Protein AF-A0A973DAS1-F1 (afdb_monomer)

Structure (mmCIF, N/CA/C/O backbone):
data_AF-A0A973DAS1-F1
#
_entry.id   AF-A0A973DAS1-F1
#
loop_
_atom_site.group_PDB
_atom_site.id
_atom_site.type_symbol
_atom_site.label_atom_id
_atom_site.label_alt_id
_atom_site.label_comp_id
_atom_site.label_asym_id
_atom_site.label_entity_id
_atom_site.label_seq_id
_atom_site.pdbx_PDB_ins_code
_atom_site.Cartn_x
_atom_site.Cartn_y
_atom_site.Cartn_z
_atom_site.occupancy
_atom_site.B_iso_or_equiv
_atom_site.auth_seq_id
_atom_site.auth_comp_id
_atom_site.auth_asym_id
_atom_site.auth_atom_id
_atom_site.pdbx_PDB_model_num
ATOM 1 N N . MET A 1 1 ? -25.726 12.135 24.160 1.00 60.91 1 MET A N 1
ATOM 2 C CA . MET A 1 1 ? -24.483 11.832 23.434 1.00 60.91 1 MET A CA 1
ATOM 3 C C . MET A 1 1 ? -23.709 13.129 23.306 1.00 60.91 1 MET A C 1
ATOM 5 O O . MET A 1 1 ? -24.172 14.023 22.604 1.00 60.91 1 MET A O 1
ATOM 9 N N . SER A 1 2 ? -22.629 13.289 24.071 1.00 82.31 2 SER A N 1
ATOM 10 C CA . SER A 1 2 ? -21.763 14.468 23.965 1.00 82.31 2 SER A CA 1
ATOM 11 C C . SER A 1 2 ? -21.091 14.533 22.589 1.00 82.31 2 SER A C 1
ATOM 13 O O . SER A 1 2 ? -20.771 13.499 22.003 1.00 82.31 2 SER A O 1
ATOM 15 N N . ASP A 1 3 ? -20.841 15.746 22.087 1.00 89.25 3 ASP A N 1
ATOM 16 C CA . ASP A 1 3 ? -20.097 15.998 20.838 1.00 89.25 3 ASP A CA 1
ATOM 17 C C . ASP A 1 3 ? -18.730 15.283 20.838 1.00 89.25 3 ASP A C 1
ATOM 19 O O . ASP A 1 3 ? -18.292 14.736 19.829 1.00 89.25 3 ASP A O 1
ATOM 23 N N . ARG A 1 4 ? -18.102 15.166 22.016 1.00 88.56 4 ARG A N 1
ATOM 24 C CA . ARG A 1 4 ? -16.839 14.433 22.196 1.00 88.56 4 ARG A CA 1
ATOM 25 C C . ARG A 1 4 ? -16.977 12.927 21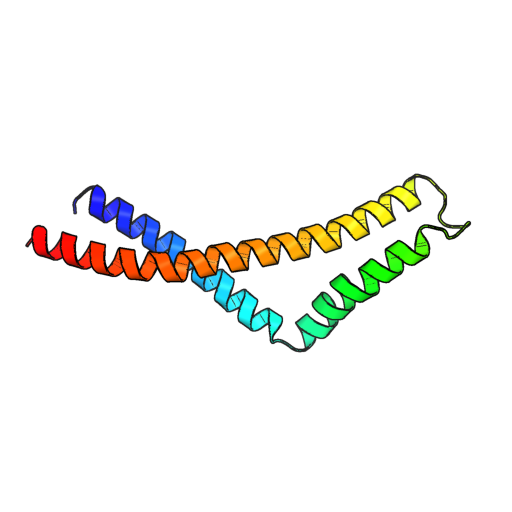.969 1.00 88.56 4 ARG A C 1
ATOM 27 O O . ARG A 1 4 ? -16.083 12.325 21.385 1.00 88.56 4 ARG A O 1
ATOM 34 N N . LEU A 1 5 ? -18.082 12.326 22.413 1.00 91.88 5 LEU A N 1
ATOM 35 C CA . LEU A 1 5 ? -18.334 10.893 22.242 1.00 91.88 5 LEU A CA 1
ATOM 36 C C . LEU A 1 5 ? -18.610 10.567 20.768 1.00 91.88 5 LEU A C 1
ATOM 38 O O . LEU A 1 5 ? -18.071 9.597 20.248 1.00 91.88 5 LEU A O 1
ATOM 42 N N . ALA A 1 6 ? -19.370 11.421 20.076 1.00 91.12 6 ALA A N 1
ATOM 43 C CA . ALA A 1 6 ? -19.635 11.264 18.646 1.00 91.12 6 ALA A CA 1
ATOM 44 C C . ALA A 1 6 ? -18.353 11.383 17.797 1.00 91.12 6 ALA A C 1
ATOM 46 O O . ALA A 1 6 ? -18.127 10.579 16.893 1.00 91.12 6 ALA A O 1
ATOM 47 N N . GLN A 1 7 ? -17.481 12.349 18.109 1.00 92.44 7 GLN A N 1
ATOM 48 C CA . GLN A 1 7 ? -16.183 12.497 17.438 1.00 92.44 7 GLN A CA 1
ATOM 49 C C . GLN A 1 7 ? -15.264 11.292 17.680 1.00 92.44 7 GLN A C 1
ATOM 51 O O . GLN A 1 7 ? -14.580 10.848 16.756 1.00 92.44 7 GLN A O 1
ATOM 56 N N . LEU A 1 8 ? -15.269 10.746 18.900 1.00 93.94 8 LEU A N 1
ATOM 57 C CA . LEU A 1 8 ? -14.499 9.552 19.239 1.00 93.94 8 LEU A CA 1
ATOM 58 C C . LEU A 1 8 ? -14.991 8.331 18.454 1.00 93.94 8 LEU A C 1
ATOM 60 O O . LEU A 1 8 ? -14.182 7.642 17.843 1.00 93.94 8 LEU A O 1
ATOM 64 N N . GLU A 1 9 ? -16.304 8.100 18.396 1.00 93.56 9 GLU A N 1
ATOM 65 C CA . GLU A 1 9 ? -16.878 6.980 17.638 1.00 93.56 9 GLU A CA 1
ATOM 66 C C . GLU A 1 9 ? -16.561 7.075 16.139 1.00 93.56 9 GLU A C 1
ATOM 68 O O . GLU A 1 9 ? -16.138 6.088 15.540 1.00 93.56 9 GLU A O 1
ATOM 73 N N . MET A 1 10 ? -16.634 8.273 15.547 1.00 93.94 10 MET A N 1
ATOM 74 C CA . MET A 1 10 ? -16.201 8.480 14.159 1.00 93.94 10 MET A CA 1
ATOM 75 C C . MET A 1 10 ? -14.715 8.148 13.941 1.00 93.94 10 MET A C 1
ATOM 77 O O . MET A 1 10 ? -14.354 7.583 12.908 1.00 93.94 10 MET A O 1
ATOM 81 N N . SER A 1 11 ? -13.842 8.506 14.888 1.00 94.38 11 SER A N 1
ATOM 82 C CA . SER A 1 11 ? -12.412 8.166 14.831 1.00 94.38 11 SER A CA 1
ATOM 83 C C . SER A 1 11 ? -12.192 6.653 14.918 1.00 94.38 11 SER A C 1
ATOM 85 O O . SER A 1 11 ? -11.407 6.090 14.151 1.00 94.38 11 SER A O 1
ATOM 87 N N . MET A 1 12 ? -12.926 5.978 15.806 1.00 96.56 12 MET A N 1
ATOM 88 C CA . MET A 1 12 ? -12.869 4.524 15.970 1.00 96.56 12 MET A CA 1
ATOM 89 C C . MET A 1 12 ? -13.318 3.791 14.701 1.00 96.56 12 MET A C 1
ATOM 91 O O . MET A 1 12 ? -12.654 2.840 14.287 1.00 96.56 12 MET A O 1
ATOM 95 N N . ASP A 1 13 ? -14.370 4.264 14.029 1.00 96.44 13 ASP A N 1
ATOM 96 C CA . ASP A 1 13 ? -14.829 3.697 12.755 1.00 96.44 13 ASP A CA 1
ATOM 97 C C . ASP A 1 13 ? -13.745 3.788 11.667 1.00 96.44 13 ASP A C 1
ATOM 99 O O . ASP A 1 13 ? -13.446 2.806 10.980 1.00 96.44 13 ASP A O 1
ATOM 103 N N . GLN A 1 14 ? -13.080 4.943 11.553 1.00 95.56 14 GLN A N 1
ATOM 104 C CA . GLN A 1 14 ? -11.966 5.129 10.616 1.00 95.56 14 GLN A CA 1
ATOM 105 C C . GLN A 1 14 ? -10.775 4.220 10.949 1.00 95.56 14 GLN A C 1
ATOM 107 O O . GLN A 1 14 ? -10.156 3.640 10.049 1.00 95.56 14 GLN A O 1
ATOM 112 N N . ALA A 1 15 ? -10.454 4.070 12.237 1.00 97.25 15 ALA A N 1
ATOM 113 C CA . ALA A 1 15 ? -9.413 3.158 12.693 1.00 97.25 15 ALA A CA 1
ATOM 114 C C . ALA A 1 15 ? -9.762 1.704 12.340 1.00 97.25 15 ALA A C 1
ATOM 116 O O . ALA A 1 15 ? -8.914 0.967 11.830 1.00 97.25 15 ALA A O 1
ATOM 117 N N . GLN A 1 16 ? -11.020 1.301 12.523 1.00 97.88 16 GLN A N 1
ATOM 118 C CA . GLN A 1 16 ? -11.490 -0.039 12.192 1.00 97.88 16 GLN A CA 1
ATOM 119 C C . GLN A 1 16 ? -11.367 -0.340 10.693 1.00 97.88 16 GLN A C 1
ATOM 121 O O . GLN A 1 16 ? -10.970 -1.447 10.317 1.00 97.88 16 GLN A O 1
ATOM 126 N N . ASP A 1 17 ? -11.652 0.629 9.825 1.00 97.69 17 ASP A N 1
ATOM 127 C CA . ASP A 1 17 ? -11.479 0.470 8.378 1.00 97.69 17 ASP A CA 1
ATOM 128 C C . ASP A 1 17 ? -10.005 0.329 7.979 1.00 97.69 17 ASP A C 1
ATOM 130 O O . ASP A 1 17 ? -9.652 -0.555 7.193 1.00 97.69 17 ASP A O 1
ATOM 134 N N . ALA A 1 18 ? -9.110 1.104 8.595 1.00 98.12 18 ALA A N 1
ATOM 135 C CA . ALA A 1 18 ? -7.671 0.937 8.403 1.00 98.12 18 ALA A CA 1
ATOM 136 C C . ALA A 1 18 ? -7.163 -0.446 8.864 1.00 98.12 18 ALA A C 1
ATOM 138 O O . ALA A 1 18 ? -6.259 -1.021 8.246 1.00 98.12 18 ALA A O 1
ATOM 139 N N . ILE A 1 19 ? -7.745 -1.006 9.929 1.00 98.44 19 ILE A N 1
ATOM 140 C CA . ILE A 1 19 ? -7.433 -2.358 10.410 1.00 98.44 19 ILE A CA 1
ATOM 141 C C . ILE A 1 19 ? -7.910 -3.415 9.406 1.00 98.44 19 ILE A C 1
ATOM 143 O O . ILE A 1 19 ? -7.147 -4.330 9.083 1.00 98.44 19 ILE A O 1
ATOM 147 N N . LYS A 1 20 ? -9.120 -3.274 8.849 1.00 98.38 20 LYS A N 1
ATOM 148 C CA . LYS A 1 20 ? -9.634 -4.183 7.806 1.00 98.38 20 LYS A CA 1
ATOM 149 C C . LYS A 1 20 ? -8.711 -4.209 6.583 1.00 98.38 20 LYS A C 1
ATOM 151 O O . LYS A 1 20 ? -8.385 -5.295 6.091 1.00 98.38 20 LYS A O 1
ATOM 156 N N . ASP A 1 21 ? -8.247 -3.042 6.132 1.00 98.19 21 ASP A N 1
ATOM 157 C CA . ASP A 1 21 ? -7.278 -2.914 5.035 1.00 98.19 21 ASP A CA 1
ATOM 158 C C . ASP A 1 21 ? -5.966 -3.656 5.351 1.00 98.19 21 ASP A C 1
ATOM 160 O O . ASP A 1 21 ? -5.462 -4.429 4.530 1.00 98.19 21 ASP A O 1
ATOM 164 N N . LEU A 1 22 ? -5.421 -3.470 6.558 1.00 98.56 22 LEU A N 1
ATOM 165 C CA . LEU A 1 22 ? -4.204 -4.151 7.013 1.00 98.56 22 LEU A CA 1
ATOM 166 C C . LEU A 1 22 ? -4.361 -5.672 7.027 1.00 98.56 22 LEU A C 1
ATOM 168 O O . LEU A 1 22 ? -3.459 -6.396 6.602 1.00 98.56 22 LEU A O 1
ATOM 172 N N . GLU A 1 23 ? -5.480 -6.179 7.537 1.00 98.50 23 GLU A N 1
ATOM 173 C CA . GLU A 1 23 ? -5.744 -7.614 7.576 1.00 98.50 23 GLU A CA 1
ATOM 174 C C . GLU A 1 23 ? -5.891 -8.205 6.176 1.00 98.50 23 GLU A C 1
ATOM 176 O O . GLU A 1 23 ? -5.350 -9.280 5.899 1.00 98.50 23 GLU A O 1
ATOM 181 N N . ALA A 1 24 ? -6.584 -7.500 5.279 1.00 98.31 24 ALA A N 1
ATOM 182 C CA . ALA A 1 24 ? -6.676 -7.886 3.879 1.00 98.31 24 ALA A CA 1
ATOM 183 C C . ALA A 1 24 ? -5.284 -7.961 3.242 1.00 98.31 24 ALA A C 1
ATOM 185 O O . ALA A 1 24 ? -4.948 -8.978 2.630 1.00 98.31 24 ALA A O 1
ATOM 186 N N . LEU A 1 25 ? -4.443 -6.951 3.469 1.00 97.75 25 LEU A N 1
ATOM 187 C CA . LEU A 1 25 ? -3.078 -6.921 2.955 1.00 97.75 25 LEU A CA 1
ATOM 188 C C . LEU A 1 25 ? -2.221 -8.063 3.523 1.00 97.75 25 LEU A C 1
ATOM 190 O O . LEU A 1 25 ? -1.572 -8.776 2.762 1.00 97.75 25 LEU A O 1
ATOM 194 N N . LYS A 1 26 ? -2.300 -8.335 4.831 1.00 98.06 26 LYS A N 1
ATOM 195 C CA . LYS A 1 26 ? -1.633 -9.485 5.472 1.00 98.06 26 LYS A CA 1
ATOM 196 C C . LYS A 1 26 ? -2.048 -10.825 4.862 1.00 98.06 26 LYS A C 1
ATOM 198 O O . LYS A 1 26 ? -1.216 -11.728 4.746 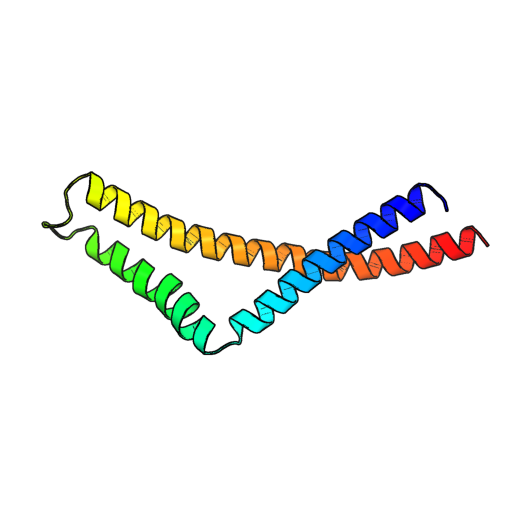1.00 98.06 26 LYS A O 1
ATOM 203 N N . ARG A 1 27 ? -3.327 -10.991 4.504 1.00 98.25 27 ARG A N 1
ATOM 204 C CA . ARG A 1 27 ? -3.814 -12.204 3.822 1.00 98.25 27 ARG A CA 1
ATOM 205 C C . ARG A 1 27 ? -3.269 -12.296 2.399 1.00 98.2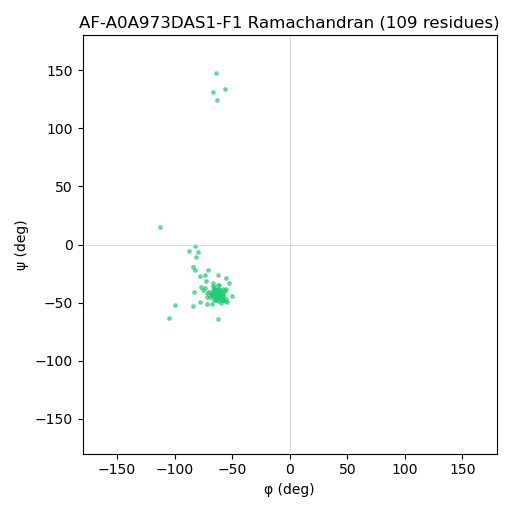5 27 ARG A C 1
ATOM 207 O O . ARG A 1 27 ? -2.798 -13.365 2.015 1.00 98.25 27 ARG A O 1
ATOM 214 N N . LEU A 1 28 ? -3.293 -11.192 1.650 1.00 97.44 28 LEU A N 1
ATOM 215 C CA . LEU A 1 28 ? -2.749 -11.125 0.291 1.00 97.44 28 LEU A CA 1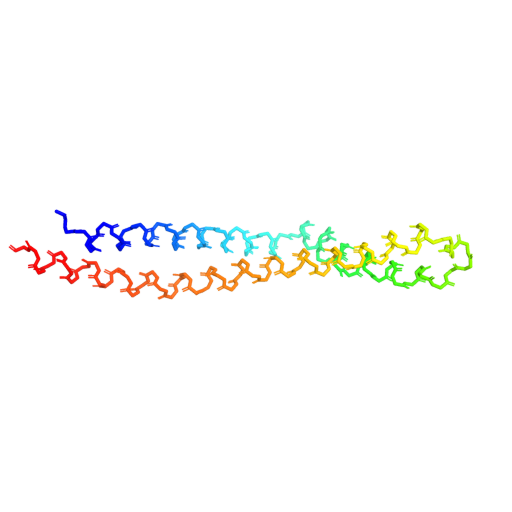
ATOM 216 C C . LEU A 1 28 ? -1.255 -11.457 0.274 1.00 97.44 28 LEU A C 1
ATOM 218 O O . LEU A 1 28 ? -0.842 -12.339 -0.465 1.00 97.44 28 LEU A O 1
ATOM 222 N N . GLU A 1 29 ? -0.451 -10.865 1.152 1.00 95.19 29 GLU A N 1
ATOM 223 C CA . GLU A 1 29 ? 0.994 -11.125 1.207 1.00 95.19 29 GLU A CA 1
ATOM 224 C C . GLU A 1 29 ? 1.348 -12.578 1.541 1.00 95.19 29 GLU A C 1
ATOM 226 O O . GLU A 1 29 ? 2.417 -13.062 1.169 1.00 95.19 29 GLU A O 1
ATOM 231 N N . LYS A 1 30 ? 0.472 -13.302 2.245 1.00 96.88 30 LYS A N 1
ATOM 232 C CA . LYS A 1 30 ? 0.652 -14.733 2.530 1.00 96.88 30 LYS A CA 1
ATOM 233 C C . LYS A 1 30 ? 0.164 -15.628 1.390 1.00 96.88 30 LYS A C 1
ATOM 235 O O . LYS A 1 30 ? 0.584 -16.784 1.324 1.00 96.88 30 LYS A O 1
ATOM 240 N N . ASN A 1 31 ? -0.690 -15.121 0.503 1.00 98.44 31 ASN A N 1
ATOM 241 C CA . ASN A 1 31 ? -1.226 -15.870 -0.624 1.00 98.44 31 ASN A CA 1
ATOM 242 C C . ASN A 1 31 ? -0.116 -16.206 -1.638 1.00 98.44 31 ASN A C 1
ATOM 244 O O . ASN A 1 31 ? 0.669 -15.352 -2.050 1.00 98.44 31 ASN A O 1
ATOM 248 N N . ARG A 1 32 ? -0.053 -17.477 -2.052 1.00 98.50 32 ARG A N 1
ATOM 249 C CA . ARG A 1 32 ? 0.996 -17.988 -2.948 1.00 98.50 32 ARG A CA 1
ATOM 250 C C . ARG A 1 32 ? 0.961 -17.341 -4.334 1.00 98.50 32 ARG A C 1
ATOM 252 O O . ARG A 1 32 ? 2.020 -17.055 -4.886 1.00 98.50 32 ARG A O 1
ATOM 259 N N . ASP A 1 33 ? -0.224 -17.103 -4.882 1.00 98.50 33 ASP A N 1
ATOM 260 C CA . ASP A 1 33 ? -0.377 -16.506 -6.209 1.00 98.50 33 ASP A CA 1
ATOM 261 C C . ASP A 1 33 ? -0.045 -15.017 -6.186 1.00 98.50 33 ASP A C 1
ATOM 263 O O . ASP A 1 33 ? 0.630 -14.534 -7.091 1.00 98.50 33 ASP A O 1
ATOM 267 N N . PHE A 1 34 ? -0.411 -14.311 -5.112 1.00 98.12 34 PHE A N 1
ATOM 268 C CA . PHE A 1 34 ? 0.014 -12.928 -4.907 1.00 98.12 34 PHE A CA 1
ATOM 269 C C . PHE A 1 34 ? 1.540 -12.819 -4.820 1.00 98.12 34 PHE A C 1
ATOM 271 O O . PHE A 1 34 ? 2.132 -11.989 -5.504 1.00 98.12 34 PHE A O 1
ATOM 278 N N . LYS A 1 35 ? 2.201 -13.695 -4.050 1.00 98.25 35 LYS A N 1
ATOM 279 C CA . LYS A 1 35 ? 3.671 -13.731 -4.004 1.00 98.25 35 LYS A CA 1
ATOM 280 C C . LYS A 1 35 ? 4.272 -13.966 -5.385 1.00 98.25 35 LYS A C 1
ATOM 282 O O . LYS A 1 35 ? 5.171 -13.238 -5.781 1.00 98.25 35 LYS A O 1
ATOM 287 N N . ARG A 1 36 ? 3.758 -14.948 -6.128 1.00 98.56 36 ARG A N 1
ATOM 288 C CA . ARG A 1 36 ? 4.264 -15.285 -7.463 1.00 98.56 36 ARG A CA 1
ATOM 289 C C . ARG A 1 36 ? 4.094 -14.133 -8.453 1.00 98.56 36 ARG A C 1
ATOM 291 O O . ARG A 1 36 ? 5.038 -13.800 -9.152 1.00 98.56 36 ARG A O 1
ATOM 298 N N . LEU A 1 37 ? 2.904 -13.540 -8.524 1.00 98.44 37 LEU A N 1
ATOM 299 C CA . LEU A 1 37 ? 2.576 -12.544 -9.546 1.00 98.44 37 LEU A CA 1
ATOM 300 C C . LEU A 1 37 ? 3.049 -11.137 -9.176 1.00 98.44 37 LEU A C 1
ATOM 302 O O . LEU A 1 37 ? 3.545 -10.413 -10.031 1.00 98.44 37 LEU A O 1
ATOM 306 N N . ILE A 1 38 ? 2.893 -10.743 -7.913 1.00 98.31 38 ILE A N 1
ATOM 307 C CA . ILE A 1 38 ? 3.130 -9.367 -7.474 1.00 98.31 38 ILE A CA 1
ATOM 308 C C . ILE A 1 38 ? 4.497 -9.224 -6.813 1.00 98.31 38 ILE A C 1
ATOM 310 O O . ILE A 1 38 ? 5.269 -8.356 -7.204 1.00 98.31 38 ILE A O 1
ATOM 314 N N . THR A 1 39 ? 4.828 -10.060 -5.825 1.00 97.31 39 THR A N 1
ATOM 315 C CA . THR A 1 39 ? 6.104 -9.917 -5.100 1.00 97.31 39 THR A CA 1
ATOM 316 C C . THR A 1 39 ? 7.302 -10.319 -5.953 1.00 97.31 39 THR A C 1
ATOM 318 O O . THR A 1 39 ? 8.254 -9.553 -6.063 1.00 97.31 39 THR A O 1
ATOM 321 N N . GLU A 1 40 ? 7.258 -11.503 -6.554 1.00 98.19 40 GLU A N 1
ATOM 322 C CA . GLU A 1 40 ? 8.339 -12.004 -7.399 1.00 98.19 40 GLU A CA 1
ATOM 323 C C . GLU A 1 40 ? 8.196 -11.463 -8.827 1.00 98.19 40 GLU A C 1
ATOM 325 O O . GLU A 1 40 ? 9.101 -10.786 -9.303 1.00 98.19 40 GLU A O 1
ATOM 330 N N . GLY A 1 41 ? 7.033 -11.631 -9.467 1.00 98.44 41 GLY A N 1
ATOM 331 C CA . GLY A 1 41 ? 6.808 -11.160 -10.838 1.00 98.44 41 GLY A CA 1
ATOM 332 C C . GLY A 1 41 ? 6.928 -9.640 -11.003 1.00 98.44 41 GLY A C 1
ATOM 333 O O . GLY A 1 41 ? 7.812 -9.152 -11.700 1.00 98.44 41 GLY A O 1
ATOM 334 N N . TYR A 1 42 ? 6.054 -8.862 -10.364 1.00 98.50 42 TYR A N 1
ATOM 335 C CA . TYR A 1 42 ? 6.008 -7.413 -10.596 1.00 98.50 42 TYR A CA 1
ATOM 336 C C . TYR A 1 42 ? 7.118 -6.637 -9.862 1.00 98.50 42 TYR A C 1
ATOM 338 O O . TYR A 1 42 ? 7.832 -5.840 -10.464 1.00 98.50 42 TYR A O 1
ATOM 346 N N . PHE A 1 43 ? 7.311 -6.861 -8.558 1.00 98.00 43 PHE A N 1
ATOM 347 C CA . PHE A 1 43 ? 8.266 -6.059 -7.784 1.00 98.00 43 PHE A CA 1
ATOM 348 C C . PHE A 1 43 ? 9.732 -6.450 -7.981 1.00 98.00 43 PHE A C 1
ATOM 350 O O . PHE A 1 43 ? 10.592 -5.587 -7.796 1.00 98.00 43 PHE A O 1
ATOM 357 N N . ARG A 1 44 ? 10.040 -7.709 -8.322 1.00 97.69 44 ARG A N 1
ATOM 358 C CA . ARG A 1 44 ? 11.425 -8.161 -8.522 1.00 97.69 44 ARG A CA 1
ATOM 359 C C . ARG A 1 44 ? 11.762 -8.328 -9.998 1.00 97.69 44 ARG A C 1
ATOM 361 O O . ARG A 1 44 ? 12.664 -7.649 -10.485 1.00 97.69 44 ARG A O 1
ATOM 368 N N . GLU A 1 45 ? 11.089 -9.246 -10.682 1.00 98.62 45 GLU A N 1
ATOM 369 C CA . GLU A 1 45 ? 11.448 -9.649 -12.043 1.00 98.62 45 GLU A CA 1
ATOM 370 C C . GLU A 1 45 ? 11.213 -8.511 -13.036 1.00 98.62 45 GLU A C 1
ATOM 372 O O . GLU A 1 45 ? 12.138 -8.133 -13.750 1.00 98.62 45 GLU A O 1
ATOM 377 N N . GLU A 1 46 ? 10.025 -7.905 -13.033 1.00 98.25 46 GLU A N 1
ATOM 378 C CA . GLU A 1 46 ? 9.677 -6.828 -13.963 1.00 98.25 46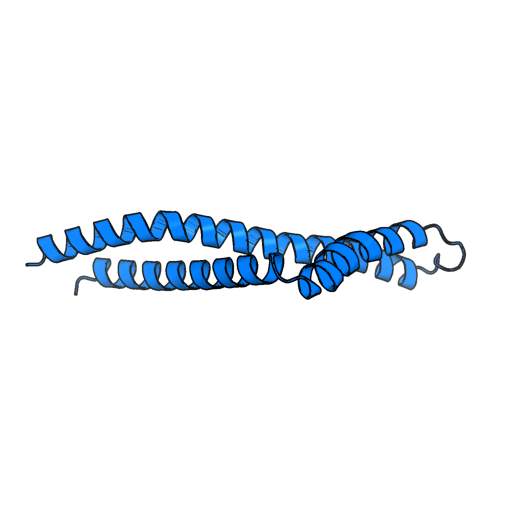 GLU A CA 1
ATOM 379 C C . GLU A 1 46 ? 10.508 -5.564 -13.718 1.00 98.25 46 GLU A C 1
ATOM 381 O O . GLU A 1 46 ? 11.076 -5.003 -14.656 1.00 98.25 46 GLU A O 1
ATOM 386 N N . ALA A 1 47 ? 10.671 -5.156 -12.455 1.00 97.62 47 ALA A N 1
ATOM 387 C CA . ALA A 1 47 ? 11.534 -4.029 -12.107 1.00 97.62 47 ALA A CA 1
ATOM 388 C C . ALA A 1 47 ? 12.983 -4.246 -12.588 1.00 97.62 47 ALA A C 1
ATOM 390 O O . ALA A 1 47 ? 13.589 -3.342 -13.163 1.00 97.62 47 ALA A O 1
ATOM 391 N N . SER A 1 48 ? 13.533 -5.453 -12.405 1.00 98.12 48 SER A N 1
ATOM 392 C CA . SER A 1 48 ? 14.875 -5.793 -12.890 1.00 98.12 48 SER A CA 1
ATOM 393 C C . SER A 1 48 ? 14.944 -5.826 -14.417 1.00 98.12 48 SER A C 1
ATOM 395 O O . SER A 1 48 ? 15.878 -5.265 -14.990 1.00 98.1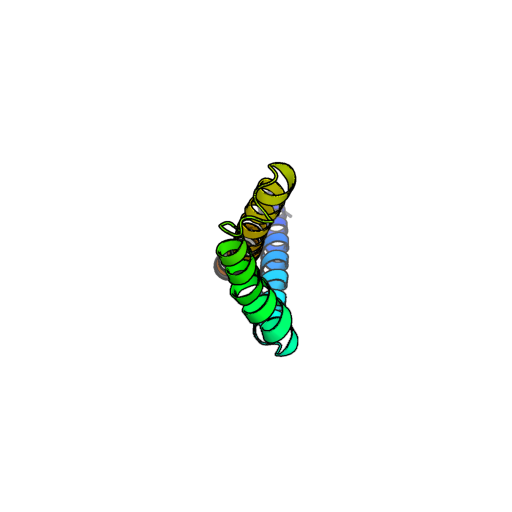2 48 SER A O 1
ATOM 397 N N . ARG A 1 49 ? 13.945 -6.421 -15.079 1.00 98.12 49 ARG A N 1
ATOM 398 C CA . ARG A 1 49 ? 13.848 -6.490 -16.541 1.00 98.12 49 ARG A CA 1
ATOM 399 C C . ARG A 1 49 ? 13.884 -5.097 -17.160 1.00 98.12 49 ARG A C 1
ATOM 401 O O . ARG A 1 49 ? 14.670 -4.870 -18.074 1.00 98.12 49 ARG A O 1
ATOM 408 N N . LEU A 1 50 ? 13.083 -4.164 -16.643 1.00 98.00 50 LEU A N 1
ATOM 409 C CA . LEU A 1 50 ? 13.039 -2.788 -17.140 1.00 98.00 50 LEU A CA 1
ATOM 410 C C . LEU A 1 50 ? 14.390 -2.081 -16.976 1.00 98.00 50 LEU A C 1
ATOM 412 O O . LEU A 1 50 ? 14.859 -1.454 -17.920 1.00 98.00 50 LEU A O 1
ATOM 416 N N . VAL A 1 51 ? 15.054 -2.234 -15.824 1.00 97.62 51 VAL A N 1
ATOM 417 C CA . VAL A 1 51 ? 16.390 -1.653 -15.590 1.00 97.62 51 VAL A CA 1
ATOM 418 C C . VAL A 1 51 ? 17.425 -2.213 -16.565 1.00 97.62 51 VAL A C 1
ATOM 420 O O . VAL A 1 51 ? 18.216 -1.457 -17.124 1.00 97.62 51 VAL A O 1
ATOM 423 N N . LEU A 1 52 ? 17.417 -3.528 -16.791 1.00 97.75 52 LEU A N 1
ATOM 424 C CA . LEU A 1 52 ? 18.360 -4.187 -17.697 1.00 97.75 52 LEU A CA 1
ATOM 425 C C . LEU A 1 52 ? 18.093 -3.874 -19.176 1.00 97.75 52 LEU A C 1
ATOM 427 O O . LEU A 1 52 ? 19.013 -3.981 -19.981 1.00 97.75 52 LEU A O 1
ATOM 431 N N . MET A 1 53 ? 16.872 -3.465 -19.533 1.00 97.00 53 MET A N 1
ATOM 432 C CA . MET A 1 53 ? 16.522 -3.037 -20.891 1.00 97.00 53 MET A CA 1
ATOM 433 C C . MET A 1 53 ? 16.891 -1.584 -21.202 1.00 97.00 53 MET A C 1
ATOM 435 O O . MET A 1 53 ? 17.061 -1.253 -22.373 1.00 97.00 53 MET A O 1
ATOM 439 N N . LEU A 1 54 ? 17.055 -0.720 -20.193 1.00 95.75 54 LEU A N 1
ATOM 440 C CA . LEU A 1 54 ? 17.426 0.688 -20.396 1.00 95.75 54 LEU A CA 1
ATOM 441 C C . LEU A 1 54 ? 18.643 0.901 -21.325 1.00 95.75 54 LEU A C 1
ATOM 443 O O . LEU A 1 54 ? 18.561 1.783 -22.181 1.00 95.75 54 LEU A O 1
ATOM 447 N N . PRO A 1 55 ? 19.756 0.148 -21.211 1.00 96.62 55 PRO A N 1
ATOM 448 C CA . PRO A 1 55 ? 20.918 0.341 -22.078 1.00 96.62 55 PRO A CA 1
ATOM 449 C C . PRO A 1 55 ? 20.815 -0.350 -23.450 1.00 96.62 55 PRO A C 1
ATOM 451 O O . PRO A 1 55 ? 21.759 -0.241 -24.230 1.00 96.62 55 PRO A O 1
ATOM 454 N N . ASP A 1 56 ? 19.731 -1.074 -23.765 1.00 96.12 56 ASP A N 1
ATOM 455 C CA . ASP A 1 56 ? 19.604 -1.772 -25.053 1.00 96.12 56 ASP A CA 1
ATOM 456 C C . ASP A 1 56 ? 19.589 -0.750 -26.211 1.00 96.12 56 ASP A C 1
ATOM 458 O O . ASP A 1 56 ? 18.737 0.147 -26.214 1.00 96.12 56 ASP A O 1
ATOM 462 N N . PRO A 1 57 ? 20.492 -0.854 -27.208 1.00 96.38 57 PRO A N 1
ATOM 463 C CA . PRO A 1 57 ? 20.544 0.066 -28.346 1.00 96.38 57 PRO A CA 1
ATOM 464 C C . PRO A 1 57 ? 19.226 0.189 -29.125 1.00 96.38 57 PRO A C 1
ATOM 466 O O . PRO A 1 57 ? 18.933 1.251 -29.668 1.00 96.38 57 PRO A O 1
ATOM 469 N N . ASN A 1 58 ? 18.403 -0.862 -29.147 1.00 95.88 58 ASN A N 1
ATOM 470 C CA . ASN A 1 58 ? 17.102 -0.867 -29.823 1.00 95.88 58 ASN A CA 1
ATOM 471 C C . ASN A 1 58 ? 15.995 -0.187 -29.001 1.00 95.88 58 ASN A C 1
ATOM 473 O O . ASN A 1 58 ? 14.880 -0.021 -29.488 1.00 95.88 58 ASN A O 1
ATOM 477 N N . MET A 1 59 ? 16.288 0.192 -27.756 1.00 94.44 59 MET A N 1
ATOM 478 C CA . MET A 1 59 ? 15.347 0.798 -26.811 1.00 94.44 59 MET A CA 1
ATOM 479 C C . MET A 1 59 ? 15.698 2.265 -26.508 1.00 94.44 59 MET A C 1
ATOM 481 O O . MET A 1 59 ? 15.218 2.823 -25.523 1.00 94.44 59 MET A O 1
ATOM 485 N N . GLN A 1 60 ? 16.553 2.904 -27.316 1.00 96.75 60 GLN A N 1
ATOM 486 C CA . GLN A 1 60 ? 17.058 4.264 -27.059 1.00 96.75 60 GLN A CA 1
ATOM 487 C C . GLN A 1 60 ? 16.100 5.386 -27.474 1.00 96.75 60 GLN A C 1
ATOM 489 O O . GLN A 1 60 ? 16.316 6.540 -27.105 1.00 96.75 60 GLN A O 1
ATOM 494 N N . GLU A 1 61 ? 15.027 5.068 -28.201 1.00 97.75 61 GLU A N 1
ATOM 495 C CA . GLU A 1 61 ? 14.020 6.059 -28.572 1.00 97.75 61 GLU A CA 1
ATOM 496 C C . GLU A 1 61 ? 13.440 6.752 -27.323 1.00 97.75 61 GLU A C 1
ATOM 498 O O . GLU A 1 61 ? 13.060 6.067 -26.362 1.00 97.75 61 GLU A O 1
ATOM 503 N N . PRO A 1 62 ? 13.308 8.096 -27.309 1.00 97.56 62 PRO A N 1
ATOM 504 C CA . PRO A 1 62 ? 12.933 8.837 -26.102 1.00 97.56 62 PRO A CA 1
ATOM 505 C C . PRO A 1 62 ? 11.626 8.367 -25.453 1.00 97.56 62 PRO A C 1
ATOM 507 O O . PRO A 1 62 ? 11.524 8.292 -24.228 1.00 97.56 62 PRO A O 1
ATOM 510 N N . ALA A 1 63 ? 10.623 8.017 -26.263 1.00 97.56 63 ALA A N 1
ATOM 511 C CA . ALA A 1 63 ? 9.344 7.514 -25.765 1.00 97.56 63 ALA A CA 1
ATOM 512 C C . ALA A 1 63 ? 9.485 6.151 -25.061 1.00 97.56 63 ALA A C 1
ATOM 514 O O . ALA A 1 63 ? 8.835 5.911 -24.043 1.00 97.56 63 ALA A O 1
ATOM 515 N N . MET A 1 64 ? 10.362 5.279 -25.566 1.00 96.81 64 MET A N 1
ATOM 516 C CA . MET A 1 64 ? 10.616 3.955 -24.994 1.00 96.81 64 MET A CA 1
ATOM 517 C C . MET A 1 64 ? 11.391 4.067 -23.679 1.00 96.81 64 MET A C 1
ATOM 519 O O . MET A 1 64 ? 10.994 3.466 -22.681 1.00 96.81 64 MET A O 1
ATOM 523 N N . GLN A 1 65 ? 12.431 4.909 -23.646 1.00 97.75 65 GLN A N 1
ATOM 524 C CA . GLN A 1 65 ? 13.180 5.232 -22.426 1.00 97.75 65 GLN A CA 1
ATOM 525 C C . GLN A 1 65 ? 12.257 5.744 -21.321 1.00 97.75 65 GLN A C 1
ATOM 527 O O . GLN A 1 65 ? 12.273 5.229 -20.201 1.00 97.75 65 GLN A O 1
ATOM 532 N N . LYS A 1 66 ? 11.402 6.718 -21.654 1.00 97.62 66 LYS A N 1
ATOM 533 C CA . LYS A 1 66 ? 10.429 7.276 -20.715 1.00 97.62 66 LYS A CA 1
ATOM 534 C C . LYS A 1 66 ? 9.482 6.201 -20.180 1.00 97.62 66 LYS A C 1
ATOM 536 O O . LYS A 1 66 ? 9.324 6.093 -18.968 1.00 97.62 66 LYS A O 1
ATOM 541 N N . SER A 1 67 ? 8.914 5.373 -21.058 1.00 97.31 67 SER A N 1
ATOM 542 C CA . SER A 1 67 ? 7.992 4.308 -20.650 1.00 97.31 67 SER A CA 1
ATOM 543 C C . SER A 1 67 ? 8.636 3.306 -19.685 1.00 97.31 67 SER A C 1
ATOM 545 O O . SER A 1 67 ? 7.989 2.893 -18.724 1.00 97.31 67 SER A O 1
ATOM 547 N N . MET A 1 6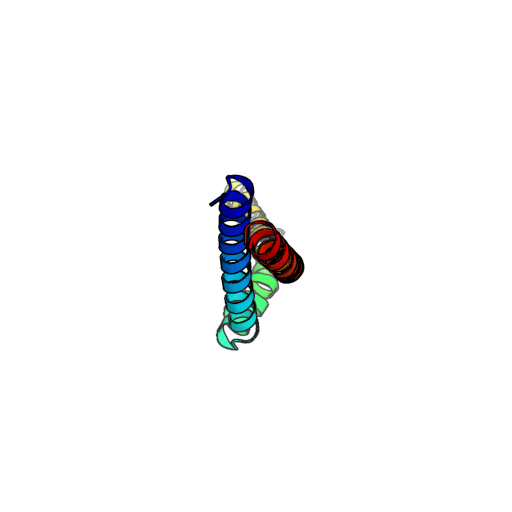8 ? 9.898 2.920 -19.902 1.00 97.38 68 MET A N 1
ATOM 548 C CA . MET A 1 68 ? 10.600 1.999 -18.999 1.00 97.38 68 MET A CA 1
ATOM 549 C C . MET A 1 68 ? 10.891 2.639 -17.639 1.00 97.38 68 MET A C 1
ATOM 551 O O . MET A 1 68 ? 10.675 2.008 -16.604 1.00 97.38 68 MET A O 1
ATOM 555 N N . GLN A 1 69 ? 11.335 3.900 -17.625 1.00 97.88 69 GLN A N 1
ATOM 556 C CA . GLN A 1 69 ? 11.584 4.645 -16.386 1.00 97.88 69 GLN A CA 1
ATOM 557 C C . GLN A 1 69 ? 10.301 4.814 -15.564 1.00 97.88 6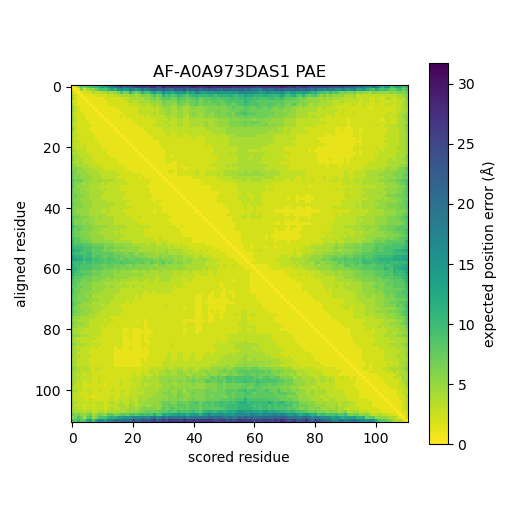9 GLN A C 1
ATOM 559 O O . GLN A 1 69 ? 10.302 4.565 -14.358 1.00 97.88 69 GLN A O 1
ATOM 564 N N . GLU A 1 70 ? 9.192 5.168 -16.214 1.00 98.19 70 GLU A N 1
ATOM 565 C CA . GLU A 1 70 ? 7.879 5.257 -15.571 1.00 98.19 70 GLU A CA 1
ATOM 566 C C . GLU A 1 70 ? 7.428 3.899 -15.018 1.00 98.19 70 GLU A C 1
ATOM 568 O O . GLU A 1 70 ? 6.916 3.843 -13.902 1.00 98.19 70 GLU A O 1
ATOM 573 N N . GLY A 1 71 ? 7.689 2.796 -15.728 1.00 98.25 71 GLY A N 1
ATOM 574 C CA . GLY A 1 71 ? 7.410 1.443 -15.237 1.00 98.25 71 GLY A CA 1
ATOM 575 C C . GLY A 1 71 ? 8.196 1.080 -13.969 1.00 98.25 71 GLY A C 1
ATOM 576 O O . GLY A 1 71 ? 7.627 0.550 -13.011 1.00 98.25 71 GLY A O 1
ATOM 577 N N . ILE A 1 72 ? 9.487 1.427 -13.911 1.00 98.38 72 ILE A N 1
ATOM 578 C CA . ILE A 1 72 ? 10.327 1.223 -12.717 1.00 98.38 72 ILE A CA 1
ATOM 579 C C . ILE A 1 72 ? 9.775 2.031 -11.535 1.00 98.38 72 ILE A C 1
ATOM 581 O O . ILE A 1 72 ? 9.623 1.506 -10.428 1.00 98.38 72 ILE A O 1
ATOM 585 N N . ILE A 1 73 ? 9.434 3.301 -11.773 1.00 98.38 73 ILE A N 1
ATOM 586 C CA . ILE A 1 73 ? 8.846 4.179 -10.756 1.00 98.38 73 ILE A CA 1
ATOM 587 C C . ILE A 1 73 ? 7.507 3.612 -10.274 1.00 98.38 73 ILE A C 1
ATOM 589 O O . ILE A 1 73 ? 7.277 3.552 -9.066 1.00 98.38 73 ILE A O 1
ATOM 593 N N . ALA A 1 74 ? 6.654 3.137 -11.181 1.00 98.38 74 ALA A N 1
ATOM 594 C CA . ALA A 1 74 ? 5.355 2.563 -10.850 1.00 98.38 74 ALA A CA 1
ATOM 595 C C . ALA A 1 74 ? 5.476 1.320 -9.950 1.00 98.38 74 ALA A C 1
ATOM 597 O O . ALA A 1 74 ? 4.694 1.170 -9.007 1.00 98.38 74 ALA A O 1
ATOM 598 N N . CYS A 1 75 ? 6.477 0.459 -10.172 1.00 98.12 75 CYS A N 1
ATOM 599 C CA . CYS A 1 75 ? 6.771 -0.667 -9.276 1.00 98.12 75 CYS A CA 1
ATOM 600 C C . CYS A 1 75 ? 7.054 -0.181 -7.845 1.00 98.12 75 CYS A C 1
ATOM 602 O O . CYS A 1 75 ? 6.479 -0.688 -6.876 1.00 98.12 75 CYS A O 1
ATOM 604 N N . GLY A 1 76 ? 7.907 0.841 -7.713 1.00 97.81 76 GLY A N 1
ATOM 605 C CA . GLY A 1 76 ? 8.250 1.449 -6.428 1.00 97.81 76 GLY A CA 1
ATOM 606 C C . GLY A 1 76 ? 7.058 2.123 -5.746 1.00 97.81 76 GLY A C 1
ATOM 607 O O . GLY A 1 76 ? 6.805 1.875 -4.567 1.00 97.81 76 GLY A O 1
ATOM 608 N N . GLN A 1 77 ? 6.291 2.921 -6.489 1.00 98.56 77 GLN A N 1
ATOM 609 C CA . GLN A 1 77 ? 5.115 3.633 -5.983 1.00 98.56 77 GLN A CA 1
ATOM 610 C C . GLN A 1 77 ? 4.030 2.673 -5.499 1.00 98.56 77 GLN A C 1
ATOM 612 O O . GLN A 1 77 ? 3.463 2.880 -4.425 1.00 98.56 77 GLN A O 1
ATOM 617 N N . PHE A 1 78 ? 3.770 1.589 -6.236 1.00 98.38 78 PHE A N 1
ATOM 618 C CA . PHE A 1 78 ? 2.795 0.598 -5.796 1.00 98.38 78 PHE A CA 1
ATOM 619 C C . PHE A 1 78 ? 3.244 -0.092 -4.502 1.00 98.38 78 PHE A C 1
ATOM 621 O O . PHE A 1 78 ? 2.468 -0.192 -3.550 1.00 98.38 78 PHE A O 1
ATOM 628 N N . ARG A 1 79 ? 4.518 -0.495 -4.409 1.00 97.62 79 ARG A N 1
ATOM 629 C CA . ARG A 1 79 ? 5.063 -1.070 -3.171 1.00 97.62 79 ARG A CA 1
ATOM 630 C C . ARG A 1 79 ? 4.982 -0.090 -1.999 1.00 97.62 79 ARG A C 1
ATOM 632 O O . ARG A 1 79 ? 4.643 -0.496 -0.888 1.00 97.62 79 ARG A O 1
ATOM 639 N N . GLN A 1 80 ? 5.267 1.189 -2.238 1.00 98.19 80 GLN A N 1
ATOM 640 C CA . GLN A 1 80 ? 5.154 2.238 -1.229 1.00 98.19 80 GLN A CA 1
ATOM 641 C C . GLN A 1 80 ? 3.711 2.399 -0.740 1.00 98.19 80 GLN A C 1
ATOM 643 O O . GLN A 1 80 ? 3.497 2.434 0.467 1.00 98.19 80 GLN A O 1
ATOM 648 N N . TYR A 1 81 ? 2.729 2.427 -1.645 1.00 98.44 81 TYR A N 1
ATOM 649 C CA . TYR A 1 81 ? 1.310 2.495 -1.290 1.00 98.44 81 TYR A CA 1
ATOM 650 C C . TYR A 1 81 ? 0.896 1.359 -0.338 1.00 98.44 81 TYR A C 1
ATOM 652 O O . TYR A 1 81 ? 0.287 1.616 0.704 1.00 98.44 81 TYR A O 1
ATOM 660 N N . LEU A 1 82 ? 1.289 0.115 -0.642 1.00 98.06 82 LEU A N 1
ATOM 661 C CA . LEU A 1 82 ? 1.033 -1.029 0.242 1.00 98.06 82 LEU A CA 1
ATOM 662 C C . LEU A 1 82 ? 1.721 -0.852 1.606 1.00 98.06 82 LEU A C 1
ATOM 664 O O . LEU A 1 82 ? 1.106 -1.084 2.647 1.00 98.06 82 LEU A O 1
ATOM 668 N N . GLY A 1 83 ? 2.970 -0.376 1.616 1.00 97.94 83 GLY A N 1
ATOM 669 C CA . GLY A 1 83 ? 3.705 -0.067 2.845 1.00 97.94 83 GLY A CA 1
ATOM 670 C C . GLY A 1 83 ? 3.011 0.990 3.711 1.00 97.94 83 GLY A C 1
ATOM 671 O O . GLY A 1 83 ? 2.889 0.810 4.922 1.00 97.94 83 GLY A O 1
ATOM 672 N N . THR A 1 84 ? 2.489 2.056 3.100 1.00 98.31 84 THR A N 1
ATOM 673 C CA . THR A 1 84 ? 1.720 3.097 3.792 1.00 98.31 84 THR A CA 1
ATOM 674 C C . THR A 1 84 ? 0.447 2.529 4.413 1.00 98.31 84 THR A C 1
ATOM 676 O O . THR A 1 84 ? 0.175 2.797 5.583 1.00 98.31 84 THR A O 1
ATOM 679 N N . LYS A 1 85 ? -0.301 1.682 3.694 1.00 98.25 85 LYS A N 1
ATOM 680 C CA . LYS A 1 85 ? -1.472 0.986 4.258 1.00 98.25 85 LYS A CA 1
ATOM 681 C C . LYS A 1 85 ? -1.100 0.126 5.466 1.00 98.25 85 LYS A C 1
ATOM 683 O O . LYS A 1 85 ? -1.795 0.159 6.480 1.00 98.25 85 LYS A O 1
ATOM 688 N N . TYR A 1 86 ? 0.040 -0.559 5.403 1.00 97.88 86 TYR A N 1
ATOM 689 C CA . TYR A 1 86 ? 0.568 -1.336 6.524 1.00 97.88 86 TYR A CA 1
ATOM 690 C C . TYR A 1 86 ? 0.862 -0.474 7.761 1.00 97.88 86 TYR A C 1
ATOM 692 O O . TYR A 1 86 ? 0.528 -0.844 8.888 1.00 97.88 86 TYR A O 1
ATOM 700 N N . GLN A 1 87 ? 1.500 0.680 7.555 1.00 98.06 87 GLN A N 1
ATOM 701 C CA . GLN A 1 87 ? 1.849 1.617 8.624 1.00 98.06 87 GLN A CA 1
ATOM 702 C C . GLN A 1 87 ? 0.605 2.225 9.274 1.00 98.06 87 GLN A C 1
ATOM 704 O O . GLN A 1 87 ? 0.503 2.204 10.501 1.00 98.06 87 GLN A O 1
ATOM 709 N N . ILE A 1 88 ? -0.341 2.707 8.459 1.00 98.12 88 ILE A N 1
ATOM 710 C CA . ILE A 1 88 ? -1.600 3.301 8.925 1.00 98.12 88 ILE A CA 1
ATOM 711 C C . ILE A 1 88 ? -2.394 2.278 9.736 1.00 98.12 88 ILE A C 1
ATOM 713 O O . ILE A 1 88 ? -2.759 2.561 10.872 1.00 98.12 88 ILE A O 1
ATOM 717 N N . GLY A 1 89 ? -2.595 1.065 9.215 1.00 98.31 89 GLY A N 1
ATOM 718 C CA . GLY A 1 89 ? -3.346 0.042 9.941 1.00 98.31 89 GLY A CA 1
ATOM 719 C C . GLY A 1 89 ? -2.679 -0.373 11.254 1.00 98.31 89 GLY A C 1
ATOM 720 O O . GLY A 1 89 ? -3.353 -0.530 12.265 1.00 98.31 89 GLY A O 1
ATOM 721 N N . ASN A 1 90 ? -1.347 -0.499 11.295 1.00 97.62 90 ASN A N 1
ATOM 722 C CA . ASN A 1 90 ? -0.647 -0.807 12.548 1.00 97.62 90 ASN A CA 1
ATOM 723 C C . ASN A 1 90 ? -0.751 0.333 13.573 1.00 97.62 90 ASN A C 1
ATOM 725 O O . ASN A 1 90 ? -0.740 0.070 14.775 1.00 97.62 90 ASN A O 1
ATOM 729 N N . ALA A 1 91 ? -0.797 1.589 13.121 1.00 97.12 91 ALA A N 1
ATOM 730 C CA . ALA A 1 91 ? -1.072 2.721 13.997 1.00 97.12 91 ALA A CA 1
ATOM 731 C C . ALA A 1 91 ? -2.516 2.676 14.518 1.00 97.12 91 ALA A C 1
ATOM 733 O O . ALA A 1 91 ? -2.707 2.823 15.721 1.00 97.12 91 ALA A O 1
ATOM 734 N N . ALA A 1 92 ? -3.482 2.365 13.650 1.00 97.88 92 ALA A N 1
ATOM 735 C CA . ALA A 1 92 ? -4.894 2.232 13.997 1.00 97.88 92 ALA A CA 1
ATOM 736 C C . ALA A 1 92 ? -5.160 1.132 15.038 1.00 97.88 92 ALA A C 1
ATOM 738 O O . ALA A 1 92 ? -5.904 1.359 15.983 1.00 97.88 92 ALA A O 1
ATOM 739 N N . VAL A 1 93 ? -4.489 -0.027 14.944 1.00 97.19 93 VAL A N 1
ATOM 740 C CA . VAL A 1 93 ? -4.574 -1.079 15.983 1.00 97.19 93 VAL A CA 1
ATOM 741 C C . VAL A 1 93 ? -4.186 -0.535 17.362 1.00 97.19 93 VAL A C 1
ATOM 743 O O . VAL A 1 93 ? -4.795 -0.892 18.365 1.00 97.19 93 VAL A O 1
ATOM 746 N N . ARG A 1 94 ? -3.158 0.319 17.426 1.00 94.38 94 ARG A N 1
ATOM 747 C CA . ARG A 1 94 ? -2.696 0.895 18.695 1.00 94.38 94 ARG A CA 1
ATOM 748 C C . ARG A 1 94 ? -3.624 1.992 19.203 1.00 94.38 94 ARG A C 1
ATOM 750 O O . ARG A 1 94 ? -3.816 2.073 20.410 1.00 94.38 94 ARG A O 1
ATOM 757 N N . SER A 1 95 ? -4.155 2.835 18.315 1.00 94.62 95 SER A N 1
ATOM 758 C CA . SER A 1 95 ? -5.050 3.925 18.716 1.00 94.62 95 SER A CA 1
ATOM 759 C C . SER A 1 95 ? -6.414 3.405 19.154 1.00 94.62 95 SER A C 1
ATOM 761 O O . SER A 1 95 ? -6.891 3.835 20.194 1.00 94.62 95 SER A O 1
ATOM 763 N N . LEU A 1 96 ? -6.984 2.421 18.449 1.00 95.12 96 LEU A N 1
ATOM 764 C CA . LEU A 1 96 ? -8.309 1.881 18.765 1.00 95.12 96 LEU A CA 1
ATOM 765 C C . LEU A 1 96 ? -8.382 1.343 20.201 1.00 95.12 96 LEU A C 1
ATOM 767 O O . LEU A 1 96 ? -9.332 1.637 20.913 1.00 95.12 96 LEU A O 1
ATOM 771 N N . ALA A 1 97 ? -7.340 0.646 20.664 1.00 92.56 97 ALA A N 1
ATOM 772 C CA . ALA A 1 97 ? -7.277 0.156 22.042 1.00 92.56 97 ALA A CA 1
ATOM 773 C C . ALA A 1 97 ? -7.293 1.292 23.089 1.00 92.56 97 ALA A C 1
ATOM 775 O O . ALA A 1 97 ? -7.845 1.128 24.173 1.00 92.56 97 ALA A O 1
ATOM 776 N N . ALA A 1 98 ? -6.686 2.445 22.788 1.00 92.00 98 ALA A N 1
ATOM 777 C CA . ALA A 1 98 ? -6.723 3.615 23.669 1.00 92.00 98 ALA A CA 1
ATOM 778 C C . ALA A 1 98 ? -8.075 4.350 23.596 1.00 92.00 98 ALA A C 1
ATOM 780 O O . ALA A 1 98 ? -8.581 4.832 24.614 1.00 92.00 98 ALA A O 1
ATOM 781 N N . ASP A 1 99 ? -8.667 4.408 22.403 1.00 93.38 99 ASP A N 1
ATOM 782 C CA . ASP A 1 99 ? -9.972 5.021 22.162 1.00 93.38 99 ASP A CA 1
ATOM 783 C C . ASP A 1 99 ? -11.094 4.237 22.865 1.00 93.38 99 ASP A C 1
ATOM 785 O O . ASP A 1 99 ? -11.973 4.85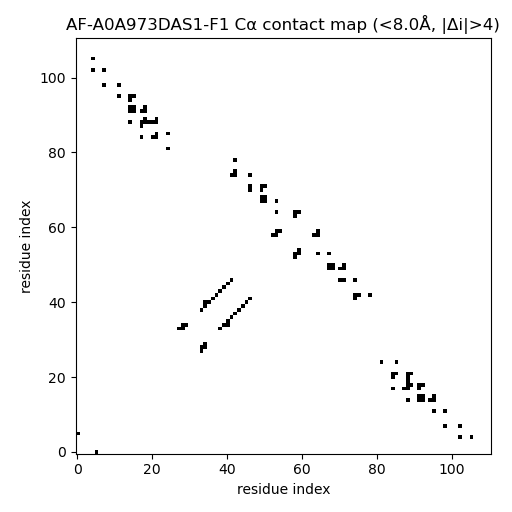1 23.465 1.00 93.38 99 ASP A O 1
ATOM 789 N N . GLU A 1 100 ? -11.031 2.899 22.893 1.00 93.25 100 GLU A N 1
ATOM 790 C CA . GLU A 1 100 ? -11.978 2.042 23.627 1.00 93.25 100 GLU A CA 1
ATOM 791 C C . GLU A 1 100 ? -11.997 2.359 25.130 1.00 93.25 100 GLU A C 1
ATOM 793 O O . GLU A 1 100 ? -13.062 2.601 25.700 1.00 93.25 100 GLU A O 1
ATOM 798 N N . VAL A 1 101 ? -10.822 2.463 25.760 1.00 94.06 101 VAL A N 1
ATOM 799 C CA . VAL A 1 101 ? -10.694 2.833 27.184 1.00 94.06 101 VAL A CA 1
ATOM 800 C C . VAL A 1 101 ? -11.244 4.238 27.441 1.00 94.06 101 VAL A C 1
ATOM 802 O O . VAL A 1 101 ? -11.928 4.493 28.437 1.00 94.06 101 VAL A O 1
ATOM 805 N N . THR A 1 102 ? -10.970 5.168 26.525 1.00 92.81 102 THR A N 1
ATOM 806 C CA . THR A 1 102 ? -11.472 6.544 26.615 1.00 92.81 102 THR A CA 1
ATOM 807 C C . THR A 1 102 ? -12.997 6.574 26.501 1.00 92.81 102 THR A C 1
ATOM 809 O O . THR A 1 102 ? -13.660 7.263 27.276 1.00 92.81 102 THR A O 1
ATOM 812 N N . ARG A 1 103 ? -13.573 5.785 25.588 1.00 93.19 103 ARG A N 1
ATOM 813 C CA . ARG A 1 103 ? -15.021 5.674 25.388 1.00 93.19 103 ARG A CA 1
ATOM 814 C C . ARG A 1 103 ? -15.723 5.140 26.632 1.00 93.19 103 ARG A C 1
ATOM 816 O O . ARG A 1 103 ? -16.737 5.701 27.037 1.00 93.19 103 ARG A O 1
ATOM 823 N N . GLU A 1 104 ? -15.183 4.091 27.247 1.00 93.56 104 GLU A N 1
ATOM 824 C CA . GLU A 1 104 ? -15.715 3.535 28.498 1.00 93.56 104 GLU A CA 1
ATOM 825 C C . GLU A 1 104 ? -15.688 4.560 29.637 1.00 93.56 104 GLU A C 1
ATOM 827 O O . GLU A 1 104 ? -16.663 4.683 30.378 1.00 93.56 104 GLU A O 1
ATOM 832 N N . THR A 1 105 ? -14.610 5.343 29.730 1.00 91.69 105 THR A N 1
ATOM 833 C CA . THR A 1 105 ? -14.467 6.397 30.744 1.00 91.69 105 THR A CA 1
ATOM 834 C C . THR A 1 105 ? -15.525 7.487 30.559 1.00 91.69 105 THR A C 1
ATOM 836 O O . THR A 1 105 ? -16.229 7.824 31.506 1.00 91.69 105 THR A O 1
ATOM 839 N N . LEU A 1 106 ? -15.708 7.980 29.329 1.00 90.88 106 LEU A N 1
ATOM 840 C CA . LEU A 1 106 ? -16.714 9.003 29.013 1.00 90.88 106 LEU A CA 1
ATOM 841 C C . LEU A 1 106 ? -18.149 8.519 29.270 1.00 90.88 106 LEU A C 1
ATOM 843 O O . LEU A 1 106 ? -18.972 9.278 29.771 1.00 90.88 106 LEU A O 1
ATOM 847 N N . LEU A 1 107 ? -18.456 7.257 28.957 1.00 91.12 107 LEU A N 1
ATOM 848 C CA . LEU A 1 107 ? -19.772 6.674 29.237 1.00 91.12 107 LEU A CA 1
ATOM 849 C C . LEU A 1 107 ? -20.046 6.544 30.740 1.00 91.12 107 LEU A C 1
ATOM 851 O O . LEU A 1 107 ? -21.185 6.727 31.158 1.00 91.12 107 LEU A O 1
ATOM 855 N N . ALA A 1 108 ? -19.023 6.234 31.540 1.00 92.19 108 ALA A N 1
ATOM 856 C CA . ALA A 1 108 ? -19.143 6.155 32.994 1.00 92.19 108 ALA A CA 1
ATOM 857 C C . ALA A 1 108 ? -19.284 7.537 33.654 1.00 92.19 108 ALA A C 1
ATOM 859 O O . ALA A 1 108 ? -19.944 7.648 34.680 1.00 92.19 108 ALA A O 1
ATOM 860 N N . GLU A 1 109 ? -18.685 8.582 33.077 1.00 86.62 109 GLU A N 1
ATOM 861 C CA . GLU A 1 109 ? -18.829 9.971 33.540 1.00 86.62 109 GLU A CA 1
ATOM 862 C C . GLU A 1 109 ? -20.203 10.583 33.205 1.00 86.62 109 GLU A C 1
ATOM 864 O O . GLU A 1 109 ? -20.649 11.500 33.894 1.00 86.62 109 GLU A O 1
ATOM 869 N N . GLU A 1 110 ? -20.873 10.100 32.151 1.00 77.69 110 GLU A N 1
ATOM 870 C CA . GLU A 1 110 ? -22.212 10.550 31.732 1.00 77.69 110 GLU A CA 1
ATOM 871 C C . GLU A 1 110 ? -23.376 9.802 32.429 1.00 77.69 110 GLU A C 1
ATOM 873 O O . GLU A 1 110 ? -24.535 10.173 32.212 1.00 77.69 110 GLU A O 1
ATOM 878 N N . ALA A 1 111 ? -23.091 8.771 33.239 1.00 66.44 111 ALA A N 1
ATOM 879 C CA . ALA A 1 111 ? -24.069 7.934 33.956 1.00 66.44 111 ALA A CA 1
ATOM 880 C C . ALA A 1 111 ? -24.318 8.400 35.402 1.00 66.44 111 ALA A C 1
ATOM 882 O O . ALA A 1 111 ? -25.498 8.359 35.825 1.00 66.44 111 ALA A O 1
#

Secondary structure (DSSP, 8-state):
--HHHHHHHHHHHHHHHHHHHHHHHHHHHH-HHHIIIIIIIIIIIIHHHHHHHTT-GGG-SHHHHHHHHHHHHHHHHHHHHHHHHHHHHHHHHHHHHHHHHHHHHHHHH--

Nearest PDB structures (foldseek):
  1ujw-assembly1_B  TM=4.009E-01  e=3.377E-01  Escherichia coli
  5ew5-assembly4_D  TM=4.253E-01  e=4.717E-01  Escherichia coli
  7nsu-assembly1_D  TM=4.036E-01  e=6.965E-01  Escherichia coli
  2ysu-assembly1_B  TM=4.268E-01  e=9.729E-01  Escherichia coli
  2b5u-assembly2_C  TM=3.132E-01  e=1.519E+00  Escherichia coli

Foldseek 3Di:
DDPVLVVLVVLLVVLVVLLVLLVVLVVLCPDPVSCVCQVCNQLPVLLVVLVVCLPPPVQVPPVSNVVSVVSNVVSVVVVVVSVVSNVSNVVSVVVNVVSVVVSVVVVVVVD

Sequence (111 aa):
MSDRLAQLEMSMDQAQDAIKDLEALKRLEKNRDFKRLITEGYFREEASRLVLMLPDPNMQEPAMQKSMQEGIIACGQFRQYLGTKYQIGNAAVRSLAADEVTRETLLAEEA

Solvent-accessible surface area (backbone atoms only — not comparable to full-atom values): 5874 Å² total; per-residue (Å²): 134,56,73,67,56,55,54,49,52,55,50,44,53,53,27,50,52,34,35,53,52,30,52,52,48,57,51,45,69,68,32,69,66,46,35,52,54,44,54,44,36,42,58,43,48,46,37,48,50,40,62,68,43,59,80,37,83,93,38,63,53,68,71,52,43,50,53,38,54,51,49,44,49,49,42,52,51,53,55,48,54,55,49,50,45,47,52,51,9,57,49,22,60,58,47,42,62,54,50,51,56,50,50,55,50,55,56,61,75,75,106

Radius of gyration: 22.07 Å; Cα contacts (8 Å, |Δi|>4): 69; chains: 1; bounding box: 45×34×64 Å

pLDDT: mean 95.59, std 5.47, range [60.91, 98.62]

Mean predicted aligned error: 4.04 Å